Protein AF-A0A6P0TV43-F1 (afdb_monomer)

Mean predicted aligned error: 12.11 Å

Solvent-accessible surface area (backbone atoms only — not comparable to full-atom values): 9036 Å² total; per-residue (Å²): 132,84,71,60,67,67,74,78,30,67,92,32,34,30,41,38,38,34,27,51,38,91,92,59,85,66,39,78,51,91,70,55,104,88,31,80,77,46,75,34,48,65,75,50,74,49,77,41,73,71,61,74,89,77,58,62,70,76,67,47,47,71,36,66,42,66,48,80,43,84,30,99,45,100,60,26,34,22,42,37,69,48,45,41,24,25,72,44,77,48,81,42,79,50,46,70,90,84,40,76,76,34,51,25,41,33,43,33,26,24,44,83,54,82,73,52,73,68,57,48,62,74,59,46,46,78,44,72,66,84,80,51,33,65,80,54,79,59,34,53,69,61,37,54,53,49,44,74,73,63,70,120

Foldseek 3Di:
DPDPLLVLFLQAWAKEWEFADPPDFFDQDDDDPVHPRDGGRTPDMDTHNDRPVPDDVVVQAQDFDWDWDDDPANQKIKTFTDQKGFHDKDKDADDCVPHVRHRIYMYGHIDGHDDDPVRRVVPIDIDGPPDDCVVVVVPVVVVVVVCVVRVD

Sequence (152 aa):
MTENIEQLLDDRATLIIYMVKQGEQWVRHSGGLIEKDETTRLIRASYDWQPVEKRQYEQEIGRRLYSTGSGATLRSSRAIPTDWIVSHVERYEPDLQNMPLFREVIIAYCEKKPMTIEEYKSLVYEREAQVSAESFGGNEQRYQEWLKSNGT

pLDDT: mean 75.73, std 12.95, range [40.53, 93.31]

Secondary structure (DSSP, 8-state):
----HHHHSTTSPEEEEEEEPTTSPPEEP--STT-SS-EESEEEEEEE-S-GGG--GGGGTTPEEEEEEE-SSTTEEEEEEEEEEEEEEEEE---TTT-TT-SEEEEEEEEE----HHHHHHH-EEEE----GGGGTT-HHHHHHHHHHH--

Structure (mmCIF, N/CA/C/O backbone):
data_AF-A0A6P0TV43-F1
#
_entry.id   AF-A0A6P0TV43-F1
#
loop_
_atom_site.group_PDB
_atom_site.id
_atom_site.type_symbol
_atom_site.label_atom_id
_atom_site.label_alt_id
_atom_site.label_comp_id
_atom_site.label_asym_id
_atom_site.label_entity_id
_atom_site.label_seq_id
_atom_site.pdbx_PDB_ins_code
_atom_site.Cartn_x
_atom_site.Cartn_y
_atom_site.Cartn_z
_atom_site.occupancy
_atom_site.B_iso_or_equiv
_atom_site.auth_seq_id
_atom_site.auth_comp_id
_atom_site.auth_asym_id
_atom_site.auth_atom_id
_atom_site.pdbx_PDB_model_num
ATOM 1 N N . MET A 1 1 ? 12.755 -14.440 -33.317 1.00 40.53 1 MET A N 1
ATOM 2 C CA . MET A 1 1 ? 13.389 -14.441 -31.987 1.00 40.53 1 MET A CA 1
ATOM 3 C C . MET A 1 1 ? 12.413 -13.758 -31.062 1.00 40.53 1 MET A C 1
ATOM 5 O O . MET A 1 1 ? 12.224 -12.560 -31.192 1.00 40.53 1 MET A O 1
ATOM 9 N N . THR A 1 2 ? 11.683 -14.527 -30.264 1.00 45.28 2 THR A N 1
ATOM 10 C CA . THR A 1 2 ? 10.827 -13.993 -29.204 1.00 45.28 2 THR A CA 1
ATOM 11 C C . THR A 1 2 ? 11.779 -13.613 -28.081 1.00 45.28 2 THR A C 1
ATOM 13 O O . THR A 1 2 ? 12.239 -14.485 -27.349 1.00 45.28 2 THR A O 1
ATOM 16 N N . GLU A 1 3 ? 12.202 -12.351 -28.038 1.00 54.34 3 GLU A N 1
ATOM 17 C CA . GLU A 1 3 ? 12.875 -11.835 -26.848 1.00 54.34 3 GLU A CA 1
ATOM 18 C C . GLU A 1 3 ? 11.934 -12.061 -25.665 1.00 54.34 3 GLU A C 1
ATOM 20 O O . GLU A 1 3 ? 10.727 -11.821 -25.771 1.00 54.34 3 GLU A O 1
ATOM 25 N N . ASN A 1 4 ? 12.463 -12.634 -24.586 1.00 64.75 4 ASN A N 1
ATOM 26 C CA . ASN A 1 4 ? 11.659 -12.929 -23.415 1.00 64.75 4 ASN A CA 1
ATOM 27 C C . ASN A 1 4 ? 11.204 -11.587 -22.827 1.00 64.75 4 ASN A C 1
ATOM 29 O O . ASN A 1 4 ? 12.035 -10.803 -22.378 1.00 64.75 4 ASN A O 1
ATOM 33 N N . ILE A 1 5 ? 9.903 -11.299 -22.902 1.00 63.22 5 ILE A N 1
ATOM 34 C CA . ILE A 1 5 ? 9.309 -10.000 -22.541 1.00 63.22 5 ILE A CA 1
ATOM 35 C C . ILE A 1 5 ? 9.679 -9.600 -21.107 1.00 63.22 5 ILE A C 1
ATOM 37 O O . ILE A 1 5 ? 9.885 -8.421 -20.830 1.00 63.22 5 ILE A O 1
ATOM 41 N N . GLU A 1 6 ? 9.847 -10.587 -20.227 1.00 60.56 6 GLU A N 1
ATOM 42 C CA . GLU A 1 6 ? 10.316 -10.405 -18.852 1.00 60.56 6 GLU A CA 1
ATOM 43 C C . GLU A 1 6 ? 11.701 -9.734 -18.803 1.00 60.56 6 GLU A C 1
ATOM 45 O O . GLU A 1 6 ? 11.875 -8.745 -18.099 1.00 60.56 6 GLU A O 1
ATOM 50 N N . GLN A 1 7 ? 12.644 -10.162 -19.651 1.00 63.34 7 GLN A N 1
ATOM 51 C CA . GLN A 1 7 ? 14.008 -9.614 -19.698 1.00 63.34 7 GLN A CA 1
ATOM 52 C C . GLN A 1 7 ? 14.062 -8.172 -20.222 1.00 63.34 7 GLN A C 1
ATOM 54 O O . GLN A 1 7 ? 14.962 -7.416 -19.863 1.00 63.34 7 GLN A O 1
ATOM 59 N N . LEU A 1 8 ? 13.108 -7.771 -21.070 1.00 65.50 8 LEU A N 1
ATOM 60 C CA . LEU A 1 8 ? 13.032 -6.407 -21.609 1.00 65.50 8 LEU A CA 1
ATOM 61 C C . LEU A 1 8 ? 12.520 -5.386 -20.582 1.00 65.50 8 LEU A C 1
ATOM 63 O O . LEU A 1 8 ? 12.692 -4.185 -20.786 1.00 65.50 8 LEU A O 1
ATOM 67 N N . LEU A 1 9 ? 11.885 -5.850 -19.502 1.00 69.81 9 LEU A N 1
ATOM 68 C CA . LEU A 1 9 ? 11.254 -5.010 -18.482 1.00 69.81 9 LEU A CA 1
ATOM 69 C C . LEU A 1 9 ? 11.855 -5.217 -17.080 1.00 69.81 9 LEU A C 1
ATOM 71 O O . LEU A 1 9 ? 11.308 -4.713 -16.096 1.00 69.81 9 LEU A O 1
ATOM 75 N N . ASP A 1 10 ? 12.992 -5.910 -16.976 1.00 71.50 10 ASP A N 1
ATOM 76 C CA . ASP A 1 10 ? 13.684 -6.192 -15.710 1.00 71.50 10 ASP A CA 1
ATOM 77 C C . ASP A 1 10 ? 14.068 -4.917 -14.939 1.00 71.50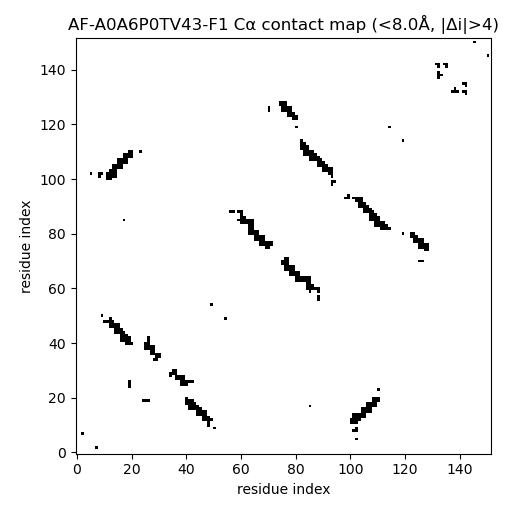 10 ASP A C 1
ATOM 79 O O . ASP A 1 10 ? 14.063 -4.902 -13.704 1.00 71.50 10 ASP A O 1
ATOM 83 N N . ASP A 1 11 ? 14.348 -3.827 -15.660 1.00 74.56 11 ASP A N 1
ATOM 84 C CA . ASP A 1 11 ? 14.696 -2.517 -15.107 1.00 74.56 11 ASP A CA 1
ATOM 85 C C . ASP A 1 11 ? 13.478 -1.647 -14.767 1.00 74.56 11 ASP A C 1
ATOM 87 O O . ASP A 1 11 ? 13.647 -0.507 -14.336 1.00 74.56 11 ASP A O 1
ATOM 91 N N . ARG A 1 12 ? 12.249 -2.145 -14.953 1.00 80.75 12 ARG A N 1
ATOM 92 C CA . ARG A 1 12 ? 11.018 -1.383 -14.711 1.00 80.75 12 ARG A CA 1
ATOM 93 C C . ARG A 1 12 ? 10.376 -1.747 -13.385 1.00 80.75 12 ARG A C 1
ATOM 95 O O . ARG A 1 12 ? 10.368 -2.892 -12.939 1.00 80.75 12 ARG A O 1
ATOM 102 N N . ALA A 1 13 ? 9.765 -0.746 -12.762 1.00 83.38 13 ALA A N 1
ATOM 103 C CA . ALA A 1 13 ? 8.943 -0.963 -11.585 1.00 83.38 13 ALA A CA 1
ATOM 104 C C . ALA A 1 13 ? 7.619 -1.643 -11.956 1.00 83.38 13 ALA A C 1
ATOM 106 O O . ALA A 1 13 ? 7.057 -1.432 -13.033 1.00 83.38 13 ALA A O 1
ATOM 107 N N . THR A 1 14 ? 7.077 -2.395 -11.007 1.00 84.94 14 THR A N 1
ATOM 108 C CA . THR A 1 14 ? 5.652 -2.724 -10.975 1.00 84.94 14 THR A CA 1
ATOM 109 C C . THR A 1 14 ? 4.915 -1.564 -10.323 1.00 84.94 14 THR A C 1
ATOM 111 O O . THR A 1 14 ? 5.278 -1.135 -9.220 1.00 84.94 14 THR A O 1
ATOM 114 N N . LEU A 1 15 ? 3.870 -1.071 -10.980 1.00 86.75 15 LEU A N 1
ATOM 115 C CA . LEU A 1 15 ? 2.977 -0.069 -10.414 1.00 86.75 15 LEU A CA 1
ATOM 116 C C . LEU A 1 15 ? 1.908 -0.764 -9.567 1.00 86.75 15 LEU A C 1
ATOM 118 O O . LEU A 1 15 ? 1.211 -1.645 -10.055 1.00 86.75 15 LEU A O 1
ATOM 122 N N . ILE A 1 16 ? 1.749 -0.343 -8.315 1.00 87.06 16 ILE A N 1
ATOM 123 C CA . ILE A 1 16 ? 0.683 -0.810 -7.426 1.00 87.06 16 ILE A CA 1
ATOM 124 C C . ILE A 1 16 ? -0.253 0.360 -7.139 1.00 87.06 16 ILE A C 1
ATOM 126 O O . ILE A 1 16 ? 0.159 1.374 -6.568 1.00 87.06 16 ILE A O 1
ATOM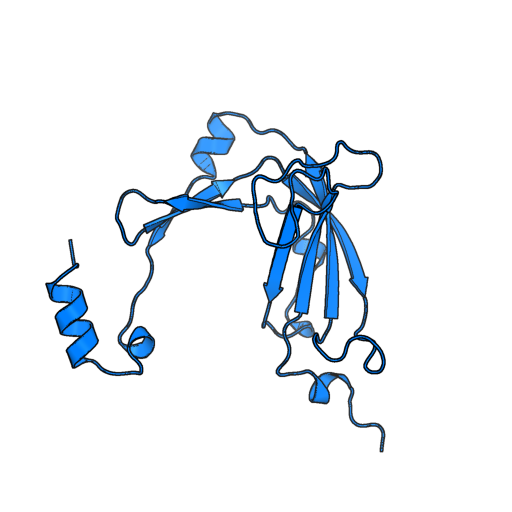 130 N N . ILE A 1 17 ? -1.514 0.209 -7.520 1.00 89.56 17 ILE A N 1
ATOM 131 C CA . ILE A 1 17 ? -2.579 1.187 -7.334 1.00 89.56 17 ILE A CA 1
ATOM 132 C C . ILE A 1 17 ? -3.515 0.662 -6.253 1.00 89.56 17 ILE A C 1
ATOM 134 O O . ILE A 1 17 ? -4.119 -0.394 -6.405 1.00 89.56 17 ILE A O 1
ATOM 138 N N . TYR A 1 18 ? -3.656 1.409 -5.165 1.00 89.12 18 TYR A N 1
ATOM 139 C CA . TYR A 1 18 ? -4.576 1.075 -4.085 1.00 89.12 18 TYR A CA 1
ATOM 140 C C . TYR A 1 18 ? -5.877 1.834 -4.298 1.00 89.12 18 TYR A C 1
ATOM 142 O O . TYR A 1 18 ? -5.858 3.065 -4.390 1.00 89.12 18 TYR A O 1
ATOM 150 N N . MET A 1 19 ? -6.995 1.121 -4.384 1.00 90.38 19 MET A N 1
ATOM 151 C CA . MET A 1 19 ? -8.298 1.694 -4.715 1.00 90.38 19 MET A CA 1
ATOM 152 C C . MET A 1 19 ? -9.383 1.250 -3.747 1.00 90.38 19 MET A C 1
ATOM 154 O O . MET A 1 19 ? -9.343 0.153 -3.217 1.00 90.38 19 MET A O 1
ATOM 158 N N . VAL A 1 20 ? -10.419 2.059 -3.577 1.00 89.12 20 VAL A N 1
ATOM 159 C CA . VAL A 1 20 ? -11.637 1.658 -2.873 1.00 89.12 20 VAL A CA 1
ATOM 160 C C . VAL A 1 20 ? -12.363 0.565 -3.663 1.00 89.12 20 VAL A C 1
ATOM 162 O O . VAL A 1 20 ? -12.586 0.692 -4.881 1.00 89.12 20 VAL A O 1
ATOM 165 N N . LYS A 1 21 ? -12.763 -0.504 -2.968 1.00 80.94 21 LYS A N 1
ATOM 166 C CA . LYS A 1 21 ? -13.589 -1.580 -3.526 1.00 80.94 21 LYS A CA 1
ATOM 167 C C . LYS A 1 21 ? -14.911 -1.031 -4.079 1.00 80.94 21 LYS A C 1
ATOM 169 O O . LYS A 1 21 ? -15.488 -0.075 -3.565 1.00 80.94 21 LYS A O 1
ATOM 174 N N . GLN A 1 22 ? -15.383 -1.599 -5.185 1.00 69.56 22 GLN A N 1
ATOM 175 C CA . GLN A 1 22 ? -16.599 -1.129 -5.848 1.00 69.56 22 GLN A CA 1
ATOM 176 C C . GLN A 1 22 ? -17.813 -1.236 -4.904 1.00 69.56 22 GLN A C 1
ATOM 178 O O . GLN A 1 22 ? -18.049 -2.290 -4.323 1.00 69.56 22 GLN A O 1
ATOM 183 N N . GLY A 1 23 ? -18.570 -0.142 -4.755 1.00 65.50 23 GLY A N 1
ATOM 184 C CA . GLY A 1 23 ? -19.721 -0.051 -3.844 1.00 65.50 23 GLY A CA 1
ATOM 185 C C . GLY A 1 23 ? -19.429 0.598 -2.484 1.00 65.50 23 GLY A C 1
ATOM 186 O O . GLY A 1 23 ? -20.370 0.893 -1.751 1.00 65.50 23 GLY A O 1
ATOM 187 N N . GLU A 1 24 ? -18.164 0.877 -2.160 1.00 66.06 24 GLU A N 1
ATOM 188 C CA . GLU A 1 24 ? -17.791 1.602 -0.940 1.00 66.06 24 GLU A CA 1
ATOM 189 C C . GLU A 1 24 ? -17.686 3.126 -1.138 1.00 66.06 24 GLU A C 1
ATOM 191 O O . GLU A 1 24 ? -17.651 3.643 -2.259 1.00 66.06 24 GLU A O 1
ATOM 196 N N . GLN A 1 25 ? -17.666 3.865 -0.020 1.00 66.62 25 GLN A N 1
ATOM 197 C CA . GLN A 1 25 ? -17.554 5.325 -0.016 1.00 66.62 25 GLN A CA 1
ATOM 198 C C . GLN A 1 25 ? -16.212 5.785 -0.591 1.00 66.62 25 GLN A C 1
ATOM 200 O O . GLN A 1 25 ? -15.143 5.330 -0.189 1.00 66.62 25 GLN A O 1
ATOM 205 N N . TRP A 1 26 ? -16.292 6.744 -1.503 1.00 70.56 26 TRP A N 1
ATOM 206 C CA . TRP A 1 26 ? -15.160 7.359 -2.176 1.00 70.56 26 TRP A CA 1
ATOM 207 C C . TRP A 1 26 ? -14.284 8.169 -1.202 1.00 70.56 26 TRP A C 1
ATOM 209 O O . TRP A 1 26 ? -14.756 8.630 -0.159 1.00 70.56 26 TRP A O 1
ATOM 219 N N . VAL A 1 27 ? -13.010 8.365 -1.549 1.00 67.44 27 VAL A N 1
ATOM 220 C CA . VAL A 1 27 ? -12.045 9.100 -0.720 1.00 67.44 27 VAL A CA 1
ATOM 221 C C . VAL A 1 27 ? -11.935 10.538 -1.198 1.00 67.44 27 VAL A C 1
ATOM 223 O O . VAL A 1 27 ? -11.816 10.807 -2.394 1.00 67.44 27 VAL A O 1
ATOM 226 N N . ARG A 1 28 ? -11.953 11.468 -0.241 1.00 62.84 28 ARG A N 1
ATOM 227 C CA . ARG A 1 28 ? -11.589 12.860 -0.482 1.00 62.84 28 ARG A CA 1
ATOM 228 C C . ARG A 1 28 ? -10.097 13.023 -0.219 1.00 62.84 28 ARG A C 1
ATOM 230 O O . ARG A 1 28 ? -9.657 12.816 0.910 1.00 62.84 28 ARG A O 1
ATOM 237 N N . HIS A 1 29 ? -9.347 13.401 -1.244 1.00 55.50 29 HIS A N 1
ATOM 238 C CA . HIS A 1 29 ? -7.938 13.760 -1.102 1.00 55.50 29 HIS A CA 1
ATOM 239 C C . HIS A 1 29 ? -7.775 15.254 -0.868 1.00 55.50 29 HIS A C 1
ATOM 241 O O . HIS A 1 29 ? -8.462 16.068 -1.482 1.00 55.50 29 HIS A O 1
ATOM 247 N N . SER A 1 30 ? -6.843 15.614 0.012 1.00 48.38 30 SER A N 1
ATOM 248 C CA . SER A 1 30 ? -6.378 16.988 0.173 1.00 48.38 30 SER A CA 1
ATOM 249 C C . SER A 1 30 ? -5.035 17.173 -0.552 1.00 48.38 30 SER A C 1
ATOM 251 O O . SER A 1 30 ? -3.990 17.169 0.092 1.00 48.38 30 SER A O 1
ATOM 253 N N . GLY A 1 31 ? -5.089 17.347 -1.880 1.00 43.19 31 GLY A N 1
ATOM 254 C CA . GLY A 1 31 ? -4.110 18.077 -2.704 1.00 43.19 31 GLY A CA 1
ATOM 255 C C . GLY A 1 31 ? -2.855 17.356 -3.241 1.00 43.19 31 GLY A C 1
ATOM 256 O O . GLY A 1 31 ? -1.878 17.163 -2.523 1.00 43.19 31 GLY A O 1
ATOM 257 N N . GLY A 1 32 ? -2.831 17.183 -4.572 1.00 44.72 32 GLY A N 1
ATOM 258 C CA . GLY A 1 32 ? -1.714 16.849 -5.479 1.00 44.72 32 GLY A CA 1
ATOM 259 C C . GLY A 1 32 ? -2.181 16.995 -6.945 1.00 44.72 32 GLY A C 1
ATOM 260 O O . GLY A 1 32 ? -3.376 17.127 -7.158 1.00 44.72 32 GLY A O 1
ATOM 261 N N . LEU A 1 33 ? -1.304 17.010 -7.969 1.00 43.06 33 LEU A N 1
ATOM 262 C CA . LEU A 1 33 ? -1.588 17.459 -9.368 1.00 43.06 33 LEU A CA 1
ATOM 263 C C . LEU A 1 33 ? -2.781 16.783 -10.104 1.00 43.06 33 LEU A C 1
ATOM 265 O O . LEU A 1 33 ? -3.198 17.270 -11.153 1.00 43.06 33 LEU A O 1
ATOM 269 N N . ILE A 1 34 ? -3.326 15.693 -9.555 1.00 49.94 34 ILE A N 1
ATOM 270 C CA . ILE A 1 34 ? -4.472 14.914 -10.066 1.00 49.94 34 ILE A CA 1
ATOM 271 C C . ILE A 1 34 ? -5.753 15.156 -9.224 1.00 49.94 34 ILE A C 1
ATOM 273 O O . ILE A 1 34 ? -6.849 14.782 -9.617 1.00 49.94 34 ILE A O 1
ATOM 277 N N . GLU A 1 35 ? -5.641 15.822 -8.073 1.00 49.84 35 GLU A N 1
ATOM 278 C CA . GLU A 1 35 ? -6.596 15.800 -6.956 1.00 49.84 35 GLU A CA 1
ATOM 279 C C . GLU A 1 35 ? -7.070 17.218 -6.590 1.00 49.84 35 GLU A C 1
ATOM 281 O O . GLU A 1 35 ? -6.851 17.719 -5.482 1.00 49.84 35 GLU A O 1
ATOM 286 N N . LYS A 1 36 ? -7.724 17.906 -7.532 1.00 50.38 36 LYS A N 1
ATOM 287 C CA . LYS A 1 36 ? -8.457 19.148 -7.237 1.00 50.38 36 LYS A CA 1
ATOM 288 C C . LYS A 1 36 ? -9.772 18.822 -6.525 1.00 50.38 36 LYS A C 1
ATOM 290 O O . LYS A 1 36 ? -10.797 18.768 -7.182 1.00 50.38 36 LYS A O 1
ATOM 295 N N . ASP A 1 37 ? -9.759 18.598 -5.210 1.00 52.66 37 ASP A N 1
ATOM 296 C CA . ASP A 1 37 ? -10.984 18.412 -4.395 1.00 52.66 37 ASP A CA 1
ATOM 297 C C . ASP A 1 37 ? -11.964 17.335 -4.929 1.00 52.66 37 ASP A C 1
ATOM 299 O O . ASP A 1 37 ? -13.143 17.293 -4.567 1.00 52.66 37 ASP A O 1
ATOM 303 N N . GLU A 1 38 ? -11.482 16.441 -5.791 1.00 58.03 38 GLU A N 1
ATOM 304 C CA . GLU A 1 38 ? -12.301 15.437 -6.443 1.00 58.03 38 GLU A CA 1
ATOM 305 C C . GLU A 1 38 ? -12.411 14.203 -5.557 1.00 58.03 38 GLU A C 1
ATOM 307 O O . GLU A 1 38 ? -11.458 13.706 -4.953 1.00 58.03 38 GLU A O 1
ATOM 312 N N . THR A 1 39 ? -13.637 13.714 -5.471 1.00 67.31 39 THR A N 1
ATOM 313 C CA . THR A 1 39 ? -13.953 12.461 -4.812 1.00 67.31 39 THR A CA 1
ATOM 314 C C . THR A 1 39 ? -13.507 11.338 -5.746 1.00 67.31 39 THR A C 1
ATOM 316 O O . THR A 1 39 ? -14.071 11.177 -6.824 1.00 67.31 39 THR A O 1
ATOM 319 N N . THR A 1 40 ? -12.477 10.581 -5.362 1.00 75.62 40 THR A N 1
ATOM 320 C CA . THR A 1 40 ? -11.890 9.514 -6.191 1.00 75.62 40 THR A CA 1
ATOM 321 C C . THR A 1 40 ? -11.924 8.170 -5.472 1.00 75.62 40 THR A C 1
ATOM 323 O O . THR A 1 40 ? -12.081 8.078 -4.253 1.00 75.62 40 THR A O 1
ATOM 326 N N . ARG A 1 41 ? -11.800 7.094 -6.247 1.00 82.44 41 ARG A N 1
ATOM 327 C CA . ARG A 1 41 ? -11.579 5.746 -5.715 1.00 82.44 41 ARG A CA 1
ATOM 328 C C . ARG A 1 41 ? -10.105 5.479 -5.432 1.00 82.44 41 ARG A C 1
ATOM 330 O O . ARG A 1 41 ? -9.809 4.478 -4.797 1.00 82.44 41 ARG A O 1
ATOM 337 N N . LEU A 1 42 ? -9.188 6.319 -5.904 1.00 85.31 42 LEU A N 1
ATOM 338 C CA . LEU A 1 42 ? -7.760 6.159 -5.653 1.00 85.31 42 LEU A CA 1
ATOM 339 C C . LEU A 1 42 ? -7.448 6.449 -4.179 1.00 85.31 42 LEU A C 1
ATOM 341 O O . LEU A 1 42 ? -7.880 7.465 -3.653 1.00 85.31 42 LEU A O 1
ATOM 345 N N . ILE A 1 43 ? -6.692 5.575 -3.517 1.00 84.31 43 ILE A N 1
ATOM 346 C CA . ILE A 1 43 ? -6.192 5.778 -2.147 1.00 84.31 43 ILE A CA 1
ATOM 347 C C . ILE A 1 43 ? -4.719 6.191 -2.183 1.00 84.31 43 ILE A C 1
ATOM 349 O O . ILE A 1 43 ? -4.329 7.123 -1.490 1.00 84.31 43 ILE A O 1
ATOM 353 N N . ARG A 1 44 ? -3.890 5.491 -2.965 1.00 84.69 44 ARG A N 1
ATOM 354 C CA . ARG A 1 44 ? -2.472 5.818 -3.199 1.00 84.69 44 ARG A CA 1
ATOM 355 C C . ARG A 1 44 ? -1.924 5.016 -4.376 1.00 84.69 44 ARG A C 1
ATOM 357 O O . ARG A 1 44 ? -2.464 3.965 -4.714 1.00 84.69 44 ARG A O 1
ATOM 364 N N . ALA A 1 45 ? -0.799 5.459 -4.921 1.00 85.62 45 ALA A N 1
ATOM 365 C CA . ALA A 1 45 ? 0.034 4.670 -5.823 1.00 85.62 45 ALA A CA 1
ATOM 366 C C . ALA A 1 45 ? 1.398 4.390 -5.174 1.00 85.62 45 ALA A C 1
ATOM 368 O O . ALA A 1 45 ? 1.898 5.191 -4.382 1.00 85.62 45 ALA A O 1
ATOM 369 N N . SER A 1 46 ? 2.008 3.252 -5.492 1.00 83.81 46 SER A N 1
ATOM 370 C CA . SER A 1 46 ? 3.396 2.959 -5.135 1.00 83.81 46 SER A CA 1
ATOM 371 C C . SER A 1 46 ? 4.105 2.173 -6.222 1.00 83.81 46 SER A C 1
ATOM 373 O O . SER A 1 46 ? 3.474 1.459 -6.993 1.00 83.81 46 SER A O 1
ATOM 375 N N . TYR A 1 47 ? 5.427 2.268 -6.223 1.00 85.06 47 TYR A N 1
ATOM 376 C CA . TYR A 1 47 ? 6.293 1.605 -7.185 1.00 85.06 47 TYR A CA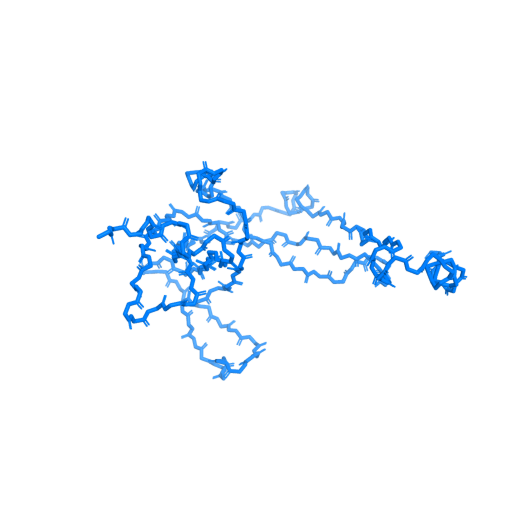 1
ATOM 377 C C . TYR A 1 47 ? 7.133 0.572 -6.457 1.00 85.06 47 TYR A C 1
ATOM 379 O O . TYR A 1 47 ? 7.726 0.879 -5.421 1.00 85.06 47 TYR A O 1
ATOM 387 N N . ASP A 1 48 ? 7.176 -0.637 -6.996 1.00 81.38 48 ASP A N 1
ATOM 388 C CA . ASP A 1 48 ? 7.959 -1.721 -6.426 1.00 81.38 48 ASP A CA 1
ATOM 389 C C . ASP A 1 48 ? 8.920 -2.292 -7.473 1.00 81.38 48 ASP A C 1
ATOM 391 O O . ASP A 1 48 ? 8.530 -2.682 -8.579 1.00 81.38 48 ASP A O 1
ATOM 395 N N . TRP A 1 49 ? 10.193 -2.325 -7.095 1.00 82.25 49 TRP A N 1
ATOM 396 C CA . TRP A 1 49 ? 11.327 -2.727 -7.916 1.00 82.25 49 TRP A CA 1
ATOM 397 C C . TRP A 1 49 ? 11.746 -4.180 -7.665 1.00 82.25 49 TRP A C 1
ATOM 399 O O . TRP A 1 49 ? 12.580 -4.700 -8.403 1.00 82.25 49 TRP A O 1
ATOM 409 N N . GLN A 1 50 ? 11.126 -4.887 -6.713 1.00 77.31 50 GLN A N 1
ATOM 410 C CA . GLN A 1 50 ? 11.386 -6.309 -6.488 1.00 77.31 50 GLN A CA 1
ATOM 411 C C . GLN A 1 50 ? 10.958 -7.171 -7.683 1.00 77.31 50 GLN A C 1
ATOM 413 O O . GLN A 1 50 ? 9.845 -6.952 -8.182 1.00 77.31 50 GLN A O 1
ATOM 418 N N . PRO A 1 51 ? 11.785 -8.160 -8.090 1.00 70.50 51 PRO A N 1
ATOM 419 C CA . PRO A 1 51 ? 11.450 -9.108 -9.151 1.00 70.50 51 PRO A CA 1
ATOM 420 C C . PRO A 1 51 ? 10.064 -9.730 -8.961 1.00 70.50 51 PRO A C 1
ATOM 422 O O . PRO A 1 51 ? 9.674 -10.037 -7.830 1.00 70.50 51 PRO A O 1
ATOM 425 N N . VAL A 1 52 ? 9.334 -9.907 -10.063 1.00 67.69 52 VAL A N 1
ATOM 426 C CA . VAL A 1 52 ? 7.943 -10.395 -10.078 1.00 67.69 52 VAL A CA 1
ATOM 427 C C . VAL A 1 52 ? 7.841 -11.776 -9.425 1.00 67.69 52 VAL A C 1
ATOM 429 O O . VAL A 1 52 ? 6.933 -12.011 -8.633 1.00 67.69 52 VAL A O 1
ATOM 432 N N . GLU A 1 53 ? 8.817 -12.664 -9.643 1.00 68.06 53 GLU A N 1
ATOM 433 C CA . GLU A 1 53 ? 8.782 -14.035 -9.112 1.00 68.06 53 GLU A CA 1
ATOM 434 C C . GLU A 1 53 ? 8.976 -14.093 -7.594 1.00 68.06 53 GLU A C 1
ATOM 436 O O . GLU A 1 53 ? 8.639 -15.087 -6.951 1.00 68.06 53 GLU A O 1
ATOM 441 N N . LYS A 1 54 ? 9.530 -13.032 -6.997 1.00 67.12 54 LYS A N 1
ATOM 442 C CA . LYS A 1 54 ? 9.734 -12.942 -5.546 1.00 67.12 54 LYS A CA 1
ATOM 443 C C . LYS A 1 54 ? 8.511 -12.404 -4.813 1.00 67.12 54 LYS A C 1
ATOM 445 O O . LYS A 1 54 ? 8.509 -12.403 -3.581 1.00 67.12 54 LYS A O 1
ATOM 450 N N . ARG A 1 55 ? 7.482 -11.950 -5.531 1.00 67.69 55 ARG A N 1
ATOM 451 C CA . ARG A 1 55 ? 6.291 -11.376 -4.908 1.00 67.69 55 ARG A CA 1
ATOM 452 C C . ARG A 1 55 ? 5.277 -12.432 -4.547 1.00 67.69 55 ARG A C 1
ATOM 454 O O . ARG A 1 55 ? 4.912 -13.292 -5.341 1.00 67.69 55 ARG A O 1
ATOM 461 N N . GLN A 1 56 ? 4.756 -12.291 -3.340 1.00 73.50 56 GLN A N 1
ATOM 462 C CA . GLN A 1 56 ? 3.692 -13.133 -2.825 1.00 73.50 56 GLN A CA 1
ATOM 463 C C . GLN A 1 56 ? 2.432 -12.278 -2.717 1.00 73.50 56 GLN A C 1
ATOM 465 O O . GLN A 1 56 ? 2.081 -11.793 -1.650 1.00 73.50 56 GLN A O 1
ATOM 470 N N . TYR A 1 57 ? 1.770 -12.045 -3.853 1.00 70.25 57 TYR A N 1
ATOM 471 C CA . TYR A 1 57 ? 0.625 -11.127 -3.961 1.00 70.25 57 TYR A CA 1
ATOM 472 C C . TYR A 1 57 ? -0.543 -11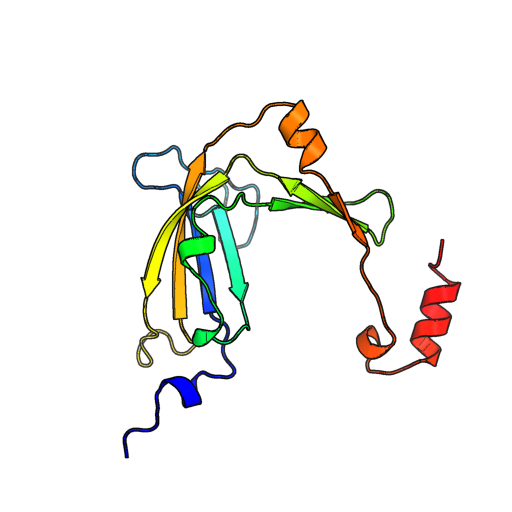.490 -3.043 1.00 70.25 57 TYR A C 1
ATOM 474 O O . TYR A 1 57 ? -1.239 -10.615 -2.540 1.00 70.25 57 TYR A O 1
ATOM 482 N N . GLU A 1 58 ? -0.732 -12.779 -2.779 1.00 68.38 58 GLU A N 1
ATOM 483 C CA . GLU A 1 58 ? -1.730 -13.276 -1.830 1.00 68.38 58 GLU A CA 1
ATOM 484 C C . GLU A 1 58 ? -1.470 -12.769 -0.403 1.00 68.38 58 GLU A C 1
ATOM 486 O O . GLU A 1 58 ? -2.414 -12.589 0.360 1.00 68.38 58 GLU A O 1
ATOM 491 N N . GLN A 1 59 ? -0.215 -12.459 -0.056 1.00 75.12 59 GLN A N 1
ATOM 492 C CA . GLN A 1 59 ? 0.144 -11.863 1.236 1.00 75.12 59 GLN A CA 1
ATOM 493 C C . GLN A 1 59 ? -0.212 -10.383 1.338 1.00 75.12 59 GLN A C 1
ATOM 495 O O . GLN A 1 59 ? -0.239 -9.838 2.442 1.00 75.12 59 GLN A O 1
ATOM 500 N N . GLU A 1 60 ? -0.483 -9.716 0.214 1.00 78.31 60 GLU A N 1
ATOM 501 C CA . GLU A 1 60 ? -1.005 -8.355 0.252 1.00 78.31 60 GLU A CA 1
ATOM 502 C C . GLU A 1 60 ? -2.460 -8.353 0.739 1.00 78.31 60 GLU A C 1
ATOM 504 O O . GLU A 1 60 ? -2.879 -7.377 1.352 1.00 78.31 60 GLU A O 1
ATOM 509 N N . ILE A 1 61 ? -3.229 -9.436 0.556 1.00 87.25 61 ILE A N 1
ATOM 510 C CA . ILE A 1 61 ? -4.601 -9.532 1.079 1.00 87.25 61 ILE A CA 1
ATOM 511 C C . ILE A 1 61 ? -4.566 -9.571 2.611 1.00 87.25 61 ILE A C 1
ATOM 513 O O . ILE A 1 61 ? -3.841 -10.342 3.232 1.00 87.25 61 ILE A O 1
ATOM 517 N N . GLY A 1 62 ? -5.372 -8.720 3.242 1.00 86.62 62 GLY A N 1
ATOM 518 C CA . GLY A 1 62 ? -5.371 -8.510 4.687 1.00 86.62 62 GLY A CA 1
ATOM 519 C C . GLY A 1 62 ? -4.324 -7.498 5.159 1.00 86.62 62 GLY A C 1
ATOM 520 O O . GLY A 1 62 ? -4.343 -7.109 6.331 1.00 86.62 62 GLY A O 1
ATOM 521 N N . ARG A 1 63 ? -3.450 -7.003 4.271 1.00 88.56 63 ARG A N 1
ATOM 522 C CA . ARG A 1 63 ? -2.451 -5.997 4.627 1.00 88.56 63 ARG A CA 1
ATOM 523 C C . ARG A 1 63 ? -3.099 -4.638 4.853 1.00 88.56 63 ARG A C 1
ATOM 525 O O . ARG A 1 63 ? -3.800 -4.099 3.994 1.00 88.56 63 ARG A O 1
ATOM 532 N N . ARG A 1 64 ? -2.807 -4.051 6.013 1.00 90.44 64 ARG A N 1
ATOM 533 C CA . ARG A 1 64 ? -3.208 -2.685 6.357 1.00 90.44 64 ARG A CA 1
ATOM 534 C C . ARG A 1 64 ? -2.294 -1.668 5.681 1.00 90.44 64 ARG A C 1
ATOM 536 O O . ARG A 1 64 ? -1.071 -1.821 5.690 1.00 90.44 64 ARG A O 1
ATOM 543 N N . LEU A 1 65 ? -2.883 -0.620 5.111 1.00 89.31 65 LEU A N 1
ATOM 544 C CA . LEU A 1 65 ? -2.123 0.484 4.534 1.00 89.31 65 LEU A CA 1
ATOM 545 C C . LEU A 1 65 ? -1.630 1.419 5.632 1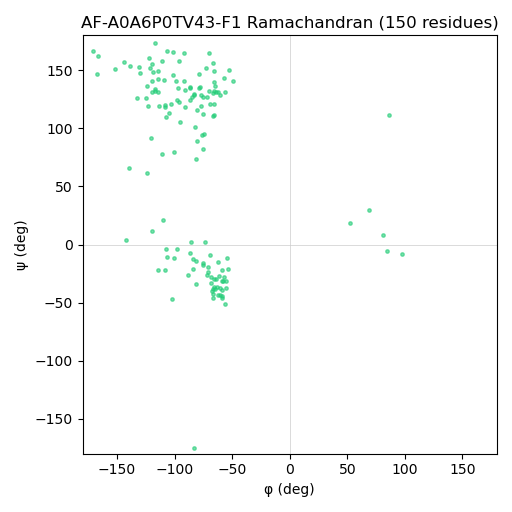.00 89.31 65 LEU A C 1
ATOM 547 O O . LEU A 1 65 ? -2.320 1.651 6.626 1.00 89.31 65 LEU A O 1
ATOM 551 N N . TYR A 1 66 ? -0.451 1.992 5.410 1.00 87.50 66 TYR A N 1
ATOM 552 C CA . TYR A 1 66 ? 0.175 2.950 6.312 1.00 87.50 66 TYR A CA 1
ATOM 553 C C . TYR A 1 66 ? 0.395 4.281 5.599 1.00 87.50 66 TYR A C 1
ATOM 555 O O . TYR A 1 66 ? 0.793 4.308 4.427 1.00 87.50 66 TYR A O 1
ATOM 563 N N . SER A 1 67 ? 0.166 5.372 6.322 1.00 83.44 67 SER A N 1
ATOM 564 C CA . SER A 1 67 ? 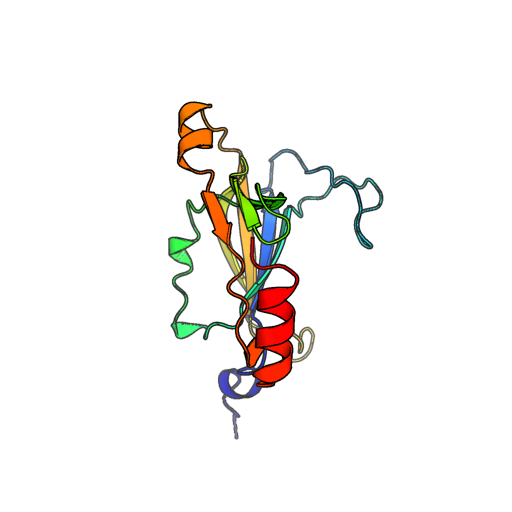0.648 6.701 5.970 1.00 83.44 67 SER A CA 1
ATOM 565 C C . SER A 1 67 ? 1.954 6.989 6.708 1.00 83.44 67 SER A C 1
ATOM 567 O O . SER A 1 67 ? 2.278 6.369 7.725 1.00 83.44 67 SER A O 1
ATOM 569 N N . THR A 1 68 ? 2.728 7.923 6.169 1.00 78.75 68 THR A N 1
ATOM 570 C CA . THR A 1 68 ? 3.964 8.385 6.795 1.00 78.75 68 THR A CA 1
ATOM 571 C C . THR A 1 68 ? 3.696 9.736 7.440 1.00 78.75 68 THR A C 1
ATOM 573 O O . THR A 1 68 ? 3.296 10.675 6.756 1.00 78.75 68 THR A O 1
ATOM 576 N N . GLY A 1 69 ? 3.907 9.833 8.749 1.00 69.81 69 GLY A N 1
ATOM 577 C CA . GLY A 1 69 ? 3.916 11.091 9.491 1.00 69.81 69 GLY A CA 1
ATOM 578 C C . GLY A 1 69 ? 5.330 11.498 9.900 1.00 69.81 69 GLY A C 1
ATOM 579 O O . GLY A 1 69 ? 6.259 10.688 9.857 1.00 69.81 69 GLY A O 1
ATOM 580 N N . SER A 1 70 ? 5.493 12.745 10.340 1.00 71.06 70 SER A N 1
ATOM 581 C CA . SER A 1 70 ? 6.722 13.189 11.007 1.00 71.06 70 SER A CA 1
ATOM 582 C C . SER A 1 70 ? 6.920 12.399 12.304 1.00 71.06 70 SER A C 1
ATOM 584 O O . SER A 1 70 ? 5.975 12.242 13.083 1.00 71.06 70 SER A O 1
ATOM 586 N N . GLY A 1 71 ? 8.118 11.858 12.520 1.00 67.81 71 GLY A N 1
ATOM 587 C CA . GLY A 1 71 ? 8.467 11.180 13.768 1.00 67.81 71 GLY A CA 1
ATOM 588 C C . GLY A 1 71 ? 8.916 12.153 14.865 1.00 67.81 71 GLY A C 1
ATOM 589 O O . GLY A 1 71 ? 8.833 13.371 14.701 1.00 67.81 71 GLY A O 1
ATOM 590 N N . ALA A 1 72 ? 9.360 11.613 16.006 1.00 65.75 72 ALA A N 1
ATOM 591 C CA . ALA A 1 72 ? 9.802 12.396 17.164 1.00 65.75 72 ALA A CA 1
ATOM 592 C C . ALA A 1 72 ? 11.047 13.262 16.888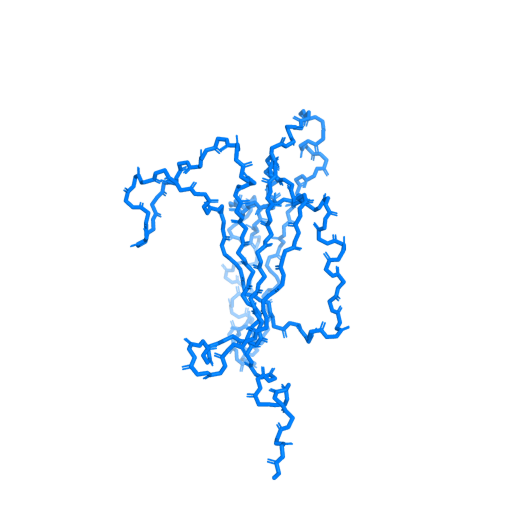 1.00 65.75 72 ALA A C 1
ATOM 594 O O . ALA A 1 72 ? 11.205 14.333 17.471 1.00 65.75 72 ALA A O 1
ATOM 595 N N . THR A 1 73 ? 11.913 12.814 15.981 1.00 68.06 73 THR A N 1
ATOM 596 C CA . THR A 1 73 ? 13.089 13.547 15.498 1.00 68.06 73 THR A CA 1
ATOM 597 C C . THR A 1 73 ? 12.906 13.977 14.044 1.00 68.06 73 THR A C 1
ATOM 599 O O . THR A 1 73 ? 12.177 13.333 13.286 1.00 68.06 73 THR A O 1
ATOM 602 N N . LEU A 1 74 ? 13.648 15.006 13.611 1.00 62.19 74 LEU A N 1
ATOM 603 C CA . LEU A 1 74 ? 13.694 15.468 12.210 1.00 62.19 74 LEU A CA 1
ATOM 604 C C . LEU A 1 74 ? 14.043 14.362 11.196 1.00 62.19 74 LEU A C 1
ATOM 606 O O . LEU A 1 74 ? 13.774 14.507 10.007 1.00 62.19 74 LEU A O 1
ATOM 610 N N . ARG A 1 75 ? 14.673 13.278 11.659 1.00 65.19 75 ARG A N 1
ATOM 611 C CA . ARG A 1 75 ? 15.170 12.158 10.846 1.00 65.19 75 ARG A CA 1
ATOM 612 C C . ARG A 1 75 ? 14.345 10.887 11.003 1.00 65.19 75 ARG A C 1
ATOM 614 O O . ARG A 1 75 ? 14.621 9.881 10.352 1.00 65.19 75 ARG A O 1
ATOM 621 N N . SER A 1 76 ? 13.359 10.918 11.886 1.00 71.12 76 SER A N 1
ATOM 622 C CA . SER A 1 76 ? 12.445 9.810 12.092 1.00 71.12 76 SER A CA 1
ATOM 623 C C . SER A 1 76 ? 11.159 10.075 11.327 1.00 71.12 76 SER A C 1
ATOM 625 O O . SER A 1 76 ? 10.650 11.196 11.265 1.00 71.12 76 SER A O 1
ATOM 627 N N . SER A 1 77 ? 10.624 9.019 10.741 1.00 78.25 77 SER A N 1
ATOM 628 C CA . SER A 1 77 ? 9.279 9.018 10.192 1.00 78.25 77 SER A CA 1
ATOM 629 C C . SER A 1 77 ? 8.435 8.053 10.999 1.00 78.25 77 SER A C 1
ATOM 631 O O . SER A 1 77 ? 8.906 7.008 11.440 1.00 78.25 77 SER A O 1
ATOM 633 N N . ARG A 1 78 ? 7.179 8.402 11.228 1.00 81.38 78 ARG A N 1
ATOM 634 C CA . ARG A 1 78 ? 6.238 7.529 11.915 1.00 81.38 78 ARG A CA 1
ATOM 635 C C . ARG A 1 78 ? 5.394 6.816 10.877 1.00 81.38 78 ARG A C 1
ATOM 637 O O . ARG A 1 78 ? 4.755 7.465 10.053 1.00 81.38 78 ARG A O 1
ATOM 644 N N . ALA A 1 79 ? 5.376 5.492 10.924 1.00 85.12 79 ALA A N 1
ATOM 645 C CA . ALA A 1 79 ? 4.410 4.714 10.171 1.00 85.12 79 ALA A CA 1
ATOM 646 C C . ALA A 1 79 ? 3.091 4.712 10.951 1.00 85.12 79 ALA A C 1
ATOM 648 O O . ALA A 1 79 ? 3.021 4.207 12.072 1.00 85.12 79 ALA A O 1
ATOM 649 N N . ILE A 1 80 ? 2.056 5.307 10.365 1.00 86.12 80 ILE A N 1
ATOM 650 C CA . ILE A 1 80 ? 0.734 5.451 10.974 1.00 86.12 80 ILE A CA 1
ATOM 651 C C . ILE A 1 80 ? -0.225 4.503 10.246 1.00 86.12 80 ILE A C 1
ATOM 653 O O . ILE A 1 80 ? -0.395 4.640 9.031 1.00 86.12 80 ILE A O 1
ATOM 657 N N . PRO A 1 81 ? -0.829 3.517 10.933 1.00 89.56 81 PRO A N 1
ATOM 658 C CA . PRO A 1 81 ? -1.788 2.622 10.303 1.00 89.56 81 PRO A CA 1
ATOM 659 C C . PRO A 1 81 ? -3.040 3.403 9.894 1.00 89.56 81 PRO A C 1
ATOM 661 O O . PRO A 1 81 ? -3.522 4.265 10.626 1.00 89.56 81 PRO A O 1
ATOM 664 N N . THR A 1 82 ? -3.572 3.088 8.718 1.00 89.75 82 THR A N 1
ATOM 665 C CA . THR A 1 82 ? -4.850 3.624 8.232 1.00 89.75 82 THR A CA 1
ATOM 666 C C . THR A 1 82 ? -5.959 2.591 8.412 1.00 89.75 82 THR A C 1
ATOM 668 O O . THR A 1 82 ? -5.684 1.401 8.575 1.00 89.75 82 THR A O 1
ATOM 671 N N . ASP A 1 83 ? -7.218 3.012 8.302 1.00 89.69 83 ASP A N 1
ATOM 672 C CA . ASP A 1 83 ? -8.363 2.093 8.331 1.00 89.69 83 ASP A CA 1
ATOM 673 C C . ASP A 1 83 ? -8.464 1.195 7.089 1.00 89.69 83 ASP A C 1
ATOM 675 O O . ASP A 1 83 ? -9.270 0.269 7.071 1.00 89.69 83 ASP A O 1
ATOM 679 N N . TRP A 1 84 ? -7.661 1.438 6.053 1.00 90.88 84 TRP A N 1
ATOM 680 C CA . TRP A 1 84 ? -7.724 0.690 4.804 1.00 90.88 84 TRP A CA 1
ATOM 681 C C . TRP A 1 84 ? -6.948 -0.615 4.887 1.00 90.88 84 TRP A C 1
ATOM 683 O O . TRP A 1 84 ? -5.763 -0.633 5.235 1.00 90.88 84 TRP A O 1
ATOM 693 N N . ILE A 1 85 ? -7.609 -1.700 4.498 1.00 92.06 85 ILE A N 1
ATOM 694 C CA . ILE A 1 85 ? -7.001 -3.015 4.330 1.00 92.06 85 ILE A CA 1
ATOM 695 C C . ILE A 1 85 ? -7.257 -3.503 2.914 1.00 92.06 85 ILE A C 1
ATOM 697 O O . 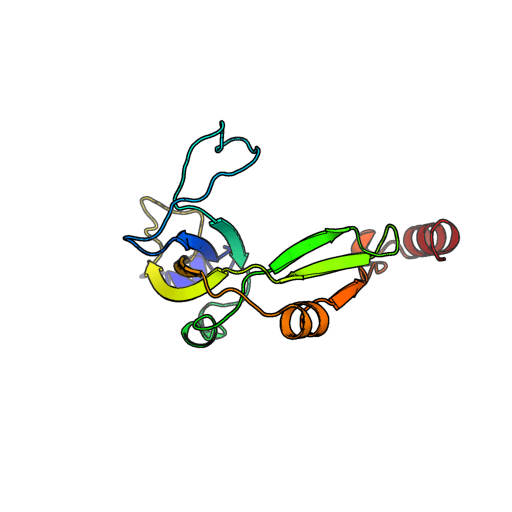ILE A 1 85 ? -8.368 -3.378 2.410 1.00 92.06 85 ILE A O 1
ATOM 701 N N . VAL A 1 86 ? -6.236 -4.075 2.282 1.00 92.00 86 VAL A N 1
ATOM 702 C CA . VAL A 1 86 ? -6.371 -4.737 0.982 1.00 92.00 86 VAL A CA 1
ATOM 703 C C . VAL A 1 86 ? -7.265 -5.969 1.131 1.00 92.00 86 VAL A C 1
ATOM 705 O O . VAL A 1 86 ? -6.961 -6.876 1.901 1.00 92.00 86 VAL A O 1
ATOM 708 N N . SER A 1 87 ? -8.365 -6.013 0.391 1.00 92.38 87 SER A N 1
ATOM 709 C CA . SER A 1 87 ? -9.310 -7.133 0.380 1.00 92.38 87 SER A CA 1
ATOM 710 C C . SER A 1 87 ? -9.260 -7.941 -0.912 1.00 92.38 87 SER A C 1
ATOM 712 O O . SER A 1 87 ? -9.652 -9.106 -0.917 1.00 92.38 87 SER A O 1
ATOM 714 N N . HIS A 1 88 ? -8.768 -7.354 -2.004 1.00 91.88 88 HIS A N 1
ATOM 715 C CA . HIS A 1 88 ? -8.630 -8.036 -3.286 1.00 91.88 88 HIS A CA 1
ATOM 716 C C . HIS A 1 88 ? -7.479 -7.451 -4.107 1.00 91.88 88 HIS A C 1
ATOM 718 O O . HIS A 1 88 ? -7.168 -6.269 -3.983 1.00 91.88 88 HIS A O 1
ATOM 724 N N . VAL A 1 89 ? -6.865 -8.272 -4.957 1.00 91.56 89 VAL A N 1
ATOM 725 C CA . VAL A 1 89 ? -5.762 -7.871 -5.831 1.00 91.56 89 VAL A CA 1
ATOM 726 C C . VAL A 1 89 ? -6.035 -8.380 -7.242 1.00 91.56 89 VAL A C 1
ATOM 728 O O . VAL A 1 89 ? -6.228 -9.576 -7.440 1.00 91.56 89 VAL A O 1
ATOM 731 N N . GLU A 1 90 ? -6.008 -7.472 -8.213 1.00 90.88 90 GLU A N 1
ATOM 732 C CA . GLU A 1 90 ? -6.019 -7.776 -9.644 1.00 90.88 90 GLU A CA 1
ATOM 733 C C . GLU A 1 90 ? -4.651 -7.469 -10.251 1.00 90.88 90 GLU A C 1
ATOM 735 O O . GLU A 1 90 ? -4.007 -6.475 -9.901 1.00 90.88 90 GLU A O 1
ATOM 740 N N . ARG A 1 91 ? -4.218 -8.323 -11.180 1.00 87.75 91 ARG A N 1
ATOM 741 C CA . ARG A 1 91 ? -2.929 -8.216 -11.864 1.00 87.75 91 ARG A CA 1
ATOM 742 C C . ARG A 1 91 ? -3.159 -8.007 -13.351 1.00 87.75 91 ARG A C 1
ATOM 744 O O . ARG A 1 91 ? -3.949 -8.722 -13.961 1.00 87.75 91 ARG A O 1
ATOM 751 N N . TYR A 1 92 ? -2.439 -7.047 -13.908 1.00 85.81 92 TYR A N 1
ATOM 752 C CA . TYR A 1 92 ? -2.463 -6.704 -15.317 1.00 85.81 92 TYR A CA 1
ATOM 753 C C . TYR A 1 92 ? -1.041 -6.807 -15.856 1.00 85.81 92 TYR A C 1
ATOM 755 O O . TYR A 1 92 ? -0.126 -6.116 -15.393 1.00 85.81 92 TYR A O 1
ATOM 763 N N . GLU A 1 93 ? -0.867 -7.699 -16.825 1.00 79.94 93 GLU A N 1
ATOM 764 C CA . GLU A 1 93 ? 0.387 -7.843 -17.554 1.00 79.94 93 GLU A CA 1
ATOM 765 C C . GLU A 1 93 ? 0.678 -6.579 -18.379 1.00 79.94 93 GLU A C 1
ATOM 767 O O . GLU A 1 93 ? -0.249 -5.881 -18.808 1.00 79.94 93 GLU A O 1
ATOM 772 N N . PRO A 1 94 ? 1.961 -6.246 -18.583 1.00 74.25 94 PRO A N 1
ATOM 773 C CA . PRO A 1 94 ? 2.349 -5.052 -19.309 1.00 74.25 94 PRO A CA 1
ATOM 774 C C . PRO A 1 94 ? 2.001 -5.192 -20.793 1.00 74.25 94 PRO A C 1
ATOM 776 O O . PRO A 1 94 ? 2.508 -6.063 -21.499 1.00 74.25 94 PRO A O 1
ATOM 779 N N . ASP A 1 95 ? 1.170 -4.283 -21.292 1.00 76.69 95 ASP A N 1
ATOM 780 C CA . ASP A 1 95 ? 0.969 -4.116 -22.726 1.00 76.69 95 ASP A CA 1
ATOM 781 C C . ASP A 1 95 ? 2.100 -3.244 -23.284 1.00 76.69 95 ASP A C 1
ATOM 783 O O . ASP A 1 95 ? 2.071 -2.023 -23.156 1.00 76.69 95 ASP A O 1
ATOM 787 N N . LEU A 1 96 ? 3.106 -3.854 -23.913 1.00 67.31 96 LEU A N 1
ATOM 788 C CA . LEU A 1 96 ? 4.259 -3.135 -24.471 1.00 67.31 96 LEU A CA 1
ATOM 789 C C . LEU A 1 96 ? 3.888 -2.083 -25.531 1.00 67.31 96 LEU A C 1
ATOM 791 O O . LEU A 1 96 ? 4.672 -1.164 -25.767 1.00 67.31 96 LEU A O 1
ATOM 795 N N . GLN A 1 97 ? 2.722 -2.198 -26.175 1.00 71.25 97 GLN A N 1
ATOM 796 C CA . GLN A 1 97 ? 2.286 -1.230 -27.183 1.00 71.25 97 GLN A CA 1
ATOM 797 C C . GLN A 1 97 ? 1.669 0.019 -26.546 1.00 71.25 97 GLN A C 1
ATOM 799 O O . GLN A 1 97 ? 1.843 1.116 -27.074 1.00 71.25 97 GLN A O 1
ATOM 804 N N . ASN A 1 98 ? 0.986 -0.134 -25.408 1.00 67.31 98 ASN A N 1
ATOM 805 C CA . ASN A 1 98 ? 0.195 0.937 -24.790 1.00 67.31 98 ASN A CA 1
ATOM 806 C C . ASN A 1 98 ? 0.727 1.409 -23.421 1.00 67.31 98 ASN A C 1
ATOM 808 O O . ASN A 1 98 ? 0.445 2.531 -23.000 1.00 67.31 98 ASN A O 1
ATOM 812 N N . MET A 1 99 ? 1.514 0.588 -22.726 1.00 65.44 99 MET A N 1
ATOM 813 C CA . MET A 1 99 ? 2.062 0.827 -21.386 1.00 65.44 99 MET A CA 1
ATOM 814 C C . MET A 1 99 ? 3.529 0.360 -21.259 1.00 65.44 99 MET A C 1
ATOM 816 O O . MET A 1 99 ? 3.842 -0.505 -20.444 1.00 65.44 99 MET A O 1
ATOM 820 N N . PRO A 1 100 ? 4.483 0.983 -21.979 1.00 68.31 100 PRO A N 1
ATOM 821 C CA . PRO A 1 100 ? 5.897 0.585 -21.943 1.00 68.31 100 PRO A CA 1
ATOM 822 C C . PRO A 1 100 ? 6.640 0.987 -20.649 1.00 68.31 100 PRO A C 1
ATOM 824 O O . PRO A 1 100 ? 7.853 0.818 -20.545 1.00 68.31 100 PRO A O 1
ATOM 827 N N . LEU A 1 101 ? 5.951 1.597 -19.680 1.00 78.25 101 LEU A N 1
ATOM 828 C CA . LEU A 1 101 ? 6.562 2.214 -18.495 1.00 78.25 101 LEU A CA 1
ATOM 829 C C . LEU A 1 101 ? 6.750 1.252 -17.319 1.00 78.25 101 LEU A C 1
ATOM 831 O O . LEU A 1 101 ? 7.629 1.488 -16.488 1.00 78.25 101 LEU A O 1
ATOM 835 N N . PHE A 1 102 ? 5.929 0.208 -17.231 1.00 80.94 102 PHE A N 1
ATOM 836 C CA . PHE A 1 102 ? 5.882 -0.696 -16.087 1.00 80.94 102 PHE A CA 1
ATOM 837 C C . PHE A 1 102 ? 5.968 -2.134 -16.562 1.00 80.94 102 PHE A C 1
ATOM 839 O O . PHE A 1 102 ? 5.448 -2.464 -17.622 1.00 80.94 102 PHE A O 1
ATOM 846 N N . ARG A 1 103 ? 6.587 -2.993 -15.753 1.00 81.38 103 ARG A N 1
ATOM 847 C CA . ARG A 1 103 ? 6.628 -4.437 -16.029 1.00 81.38 103 ARG A CA 1
ATOM 848 C C . ARG A 1 103 ? 5.375 -5.187 -15.600 1.00 81.38 103 ARG A C 1
ATOM 850 O O . ARG A 1 103 ? 5.219 -6.347 -15.932 1.00 81.38 103 ARG A O 1
ATOM 857 N N . GLU A 1 104 ? 4.539 -4.556 -14.786 1.00 84.25 104 GLU A N 1
ATOM 858 C CA . GLU A 1 104 ? 3.281 -5.098 -14.283 1.00 84.25 104 GLU A CA 1
ATOM 859 C C . GLU A 1 104 ? 2.492 -3.940 -13.659 1.00 84.25 104 GLU A C 1
ATOM 861 O O . GLU A 1 104 ? 3.080 -3.018 -13.073 1.00 84.25 104 GLU A O 1
ATOM 866 N N . VAL A 1 105 ? 1.166 -3.989 -13.764 1.00 86.19 105 VAL A N 1
ATOM 867 C CA . VAL A 1 105 ? 0.269 -3.106 -13.016 1.00 86.19 105 VAL A CA 1
ATOM 868 C C . VAL A 1 105 ? -0.601 -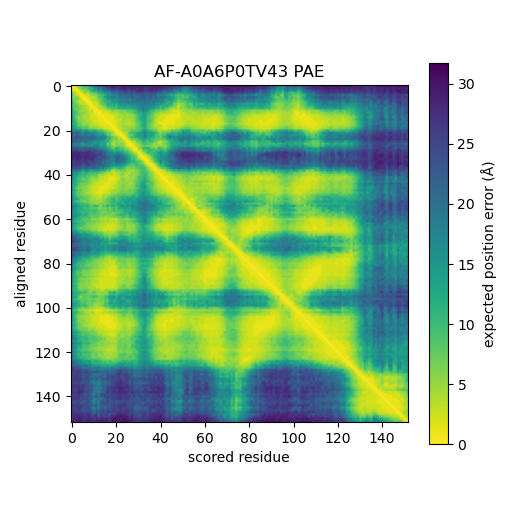3.951 -12.097 1.00 86.19 105 VAL A C 1
ATOM 870 O O . VAL A 1 105 ? -1.193 -4.946 -12.503 1.00 86.19 105 VAL A O 1
ATOM 873 N N . ILE A 1 106 ? -0.690 -3.539 -10.841 1.00 88.19 106 ILE A N 1
ATOM 874 C CA . ILE A 1 106 ? -1.474 -4.208 -9.811 1.00 88.19 106 ILE A CA 1
ATOM 875 C C . ILE A 1 106 ? -2.517 -3.238 -9.294 1.00 88.19 106 ILE A C 1
ATOM 877 O O . ILE A 1 106 ? -2.186 -2.115 -8.911 1.00 88.19 106 ILE A O 1
ATOM 881 N N . ILE A 1 107 ? -3.763 -3.694 -9.222 1.00 91.00 107 ILE A N 1
ATOM 882 C CA . ILE A 1 107 ? -4.841 -2.971 -8.555 1.00 91.00 107 ILE A CA 1
ATOM 883 C C . ILE A 1 107 ? -5.172 -3.705 -7.258 1.00 91.00 107 ILE A C 1
ATOM 885 O O . ILE A 1 107 ? -5.726 -4.800 -7.269 1.00 91.00 107 ILE A O 1
ATOM 889 N N . ALA A 1 108 ? -4.822 -3.095 -6.128 1.00 91.62 108 ALA A N 1
ATOM 890 C CA . ALA A 1 108 ? -5.167 -3.564 -4.796 1.00 91.62 108 ALA A CA 1
ATOM 891 C C . ALA A 1 108 ? -6.439 -2.847 -4.327 1.00 91.62 108 ALA A C 1
ATOM 893 O O . ALA A 1 108 ? -6.413 -1.665 -3.976 1.00 91.62 108 ALA A O 1
ATOM 894 N N . TYR A 1 109 ? -7.566 -3.551 -4.323 1.00 92.75 109 TYR A N 1
ATOM 895 C CA . TYR A 1 109 ? -8.810 -3.024 -3.780 1.00 92.75 109 TYR A CA 1
ATOM 896 C C . TYR A 1 109 ? -8.800 -3.122 -2.263 1.00 92.75 109 TYR A C 1
ATOM 898 O O . TYR A 1 109 ? -8.458 -4.157 -1.692 1.00 92.75 109 TYR A O 1
ATOM 906 N N . CYS A 1 110 ? -9.206 -2.041 -1.617 1.00 91.56 110 CYS A N 1
ATOM 907 C CA . CYS A 1 110 ? -9.220 -1.893 -0.181 1.00 91.56 110 CYS A CA 1
ATOM 908 C C . CYS A 1 110 ? -10.636 -1.669 0.333 1.00 91.56 110 CYS A C 1
ATOM 910 O O . CYS A 1 110 ? -11.459 -1.027 -0.324 1.00 91.56 110 CYS A O 1
ATOM 912 N N . GLU A 1 111 ? -10.862 -2.160 1.544 1.00 91.81 111 GLU A N 1
ATOM 913 C CA . GLU A 1 111 ? -12.057 -1.917 2.343 1.00 91.81 111 GLU A CA 1
ATOM 914 C C . GLU A 1 111 ? -11.685 -1.238 3.662 1.00 91.81 111 GLU A C 1
ATOM 916 O O . GLU A 1 111 ? -10.552 -1.361 4.152 1.00 91.81 111 GLU A O 1
ATOM 921 N N . LYS A 1 112 ? -12.636 -0.505 4.245 1.00 89.50 112 LYS A N 1
ATOM 922 C CA . LYS A 1 112 ? -12.449 0.065 5.583 1.00 89.50 112 LYS A CA 1
ATOM 923 C C . LYS A 1 112 ? -12.634 -1.004 6.653 1.00 89.50 112 LYS A C 1
ATOM 925 O O . LYS A 1 112 ? -13.734 -1.511 6.857 1.00 89.50 112 LYS A O 1
ATOM 930 N N . LYS A 1 113 ? -11.582 -1.238 7.432 1.00 90.50 113 LYS A N 1
ATOM 931 C CA . LYS A 1 113 ? -11.627 -1.965 8.700 1.00 90.50 113 LYS A CA 1
ATOM 932 C C . LYS A 1 113 ? -11.122 -1.051 9.820 1.00 90.50 113 LYS A C 1
ATOM 934 O O . LYS A 1 113 ? -9.906 -1.023 10.066 1.00 90.50 113 LYS A O 1
ATOM 939 N N . PRO A 1 114 ? -12.038 -0.312 10.480 1.00 89.50 114 PRO A N 1
ATOM 940 C CA . PRO A 1 114 ? -11.712 0.503 11.640 1.00 89.50 114 PRO A CA 1
ATOM 941 C C . PRO A 1 114 ? -10.997 -0.314 12.707 1.00 89.50 114 PRO A C 1
ATOM 943 O O . PRO A 1 114 ? -11.209 -1.523 12.827 1.00 89.50 114 PRO A O 1
ATOM 946 N N . MET A 1 115 ? -10.151 0.361 13.468 1.00 91.12 115 MET A N 1
ATOM 947 C CA . MET A 1 115 ? -9.336 -0.245 14.510 1.00 91.12 115 MET A CA 1
ATOM 948 C C . MET A 1 115 ? -9.618 0.381 15.872 1.00 91.12 115 MET A C 1
ATOM 950 O O . MET A 1 115 ? -10.015 1.545 15.968 1.00 91.12 115 MET A O 1
ATOM 954 N N . THR A 1 116 ? -9.423 -0.397 16.934 1.00 93.06 116 THR A N 1
ATOM 955 C CA . THR A 1 116 ? -9.496 0.129 18.300 1.00 93.06 116 THR A CA 1
ATOM 956 C C . THR A 1 116 ? -8.300 1.038 18.588 1.00 93.06 116 THR A C 1
ATOM 958 O O . THR A 1 116 ? -7.288 1.036 17.880 1.00 93.06 116 THR A O 1
ATOM 961 N N . ILE A 1 117 ? -8.393 1.829 19.657 1.00 90.94 117 ILE A N 1
ATOM 962 C CA . ILE A 1 117 ? -7.296 2.708 20.082 1.00 90.94 117 ILE A CA 1
ATOM 963 C C . ILE A 1 117 ? -6.072 1.874 20.486 1.00 90.94 117 ILE A C 1
ATOM 965 O O . ILE A 1 117 ? -4.932 2.265 20.230 1.00 90.94 117 ILE A O 1
ATOM 969 N N . GLU A 1 118 ? -6.299 0.724 21.111 1.00 93.31 118 GLU A N 1
ATOM 970 C CA . GLU A 1 118 ? -5.268 -0.211 21.547 1.00 93.31 118 GLU A CA 1
ATOM 971 C C . GLU A 1 118 ? -4.553 -0.832 20.342 1.00 93.31 118 GLU A C 1
ATOM 973 O O . GLU A 1 118 ? -3.321 -0.820 20.286 1.00 93.31 118 GLU A O 1
ATOM 978 N N . GLU A 1 119 ? -5.312 -1.285 19.338 1.00 89.88 119 GLU A N 1
ATOM 979 C CA . GLU A 1 119 ? -4.764 -1.779 18.072 1.00 89.88 119 GLU A CA 1
ATOM 980 C C . GLU A 1 119 ? -3.942 -0.695 17.374 1.00 89.88 119 GLU A C 1
ATOM 982 O O . GLU A 1 119 ? -2.809 -0.947 16.963 1.00 89.88 119 GLU A O 1
ATOM 987 N N . TYR A 1 120 ? -4.471 0.530 17.296 1.00 89.56 120 TYR A N 1
ATOM 988 C CA . TYR A 1 120 ? -3.774 1.666 16.697 1.00 89.56 120 TYR A CA 1
ATOM 989 C C . TYR A 1 120 ? -2.419 1.904 17.368 1.00 89.56 120 TYR A C 1
ATOM 991 O O . TYR A 1 120 ? -1.393 1.944 16.691 1.00 89.56 120 TYR A O 1
ATOM 999 N N . LYS A 1 121 ? -2.389 1.985 18.702 1.00 87.75 121 LYS A N 1
ATOM 1000 C CA . LYS A 1 121 ? -1.150 2.196 19.465 1.00 87.75 121 LYS A CA 1
ATOM 1001 C C . LYS A 1 121 ? -0.134 1.076 19.255 1.00 87.75 121 LYS A C 1
ATOM 1003 O O . LYS A 1 121 ? 1.054 1.367 19.187 1.00 87.75 121 LYS A O 1
ATOM 1008 N N . SER A 1 122 ? -0.587 -0.172 19.138 1.00 89.62 122 SER A N 1
ATOM 1009 C CA . SER A 1 122 ? 0.301 -1.322 18.913 1.00 89.62 122 SER A CA 1
ATOM 1010 C C . SER A 1 122 ? 0.914 -1.365 17.508 1.00 89.62 122 SER A C 1
ATOM 1012 O O . SER A 1 122 ? 1.963 -1.972 17.312 1.00 89.62 122 SER A O 1
ATOM 1014 N N . LEU A 1 123 ? 0.264 -0.725 16.531 1.00 87.69 123 LEU A N 1
ATOM 1015 C CA . LEU A 1 123 ? 0.651 -0.761 15.120 1.00 87.69 123 LEU A CA 1
ATOM 1016 C C . LEU A 1 123 ? 1.413 0.486 14.665 1.00 87.69 123 LEU A C 1
ATOM 1018 O O . LEU A 1 123 ? 1.976 0.479 13.570 1.00 87.69 123 LEU A O 1
ATOM 1022 N N . VAL A 1 124 ? 1.442 1.546 15.473 1.00 86.81 124 VAL A N 1
ATOM 1023 C CA . VAL A 1 124 ? 2.290 2.717 15.236 1.00 86.81 124 VAL A CA 1
ATOM 1024 C C . VAL A 1 124 ? 3.734 2.375 15.589 1.00 86.81 124 VAL A C 1
ATOM 1026 O O . VAL A 1 124 ? 4.024 1.959 16.707 1.00 86.81 124 VAL A O 1
ATOM 1029 N N . TYR A 1 125 ? 4.653 2.612 14.656 1.00 81.94 125 TYR A N 1
ATOM 1030 C CA . TYR A 1 125 ? 6.086 2.453 14.899 1.00 81.94 125 TYR A CA 1
ATOM 1031 C C . TYR A 1 125 ? 6.894 3.581 14.259 1.00 81.94 125 TYR A C 1
ATOM 1033 O O . TYR A 1 125 ? 6.479 4.196 13.270 1.00 81.94 125 TYR A O 1
ATOM 1041 N N . GLU A 1 126 ? 8.058 3.858 14.840 1.00 80.50 126 GLU A N 1
ATOM 1042 C CA . GLU A 1 126 ? 9.016 4.813 14.294 1.00 80.50 126 GLU A CA 1
ATOM 1043 C C . GLU A 1 126 ? 9.999 4.101 13.368 1.00 80.50 126 GLU A C 1
ATOM 1045 O O . GLU A 1 126 ? 10.523 3.029 13.664 1.00 80.50 126 GLU A O 1
ATOM 1050 N N . ARG A 1 127 ? 10.210 4.702 12.201 1.00 70.38 127 ARG A N 1
ATOM 1051 C CA . ARG A 1 127 ? 11.253 4.351 11.250 1.00 70.38 127 ARG A CA 1
ATOM 1052 C C . ARG A 1 127 ? 12.324 5.421 11.345 1.00 70.38 127 ARG A C 1
ATOM 1054 O O . ARG A 1 127 ? 12.090 6.569 10.959 1.00 70.38 127 ARG A O 1
ATOM 1061 N N . GLU A 1 128 ? 13.494 5.046 11.827 1.00 68.44 128 GLU A N 1
ATOM 1062 C CA . GLU A 1 128 ? 14.674 5.898 11.737 1.00 68.44 128 GLU A CA 1
ATOM 1063 C C . GLU A 1 128 ? 15.231 5.827 10.313 1.00 68.44 128 GLU A C 1
ATOM 1065 O O . GLU A 1 128 ? 15.419 4.739 9.761 1.00 68.44 128 GLU A O 1
ATOM 1070 N N . ALA A 1 129 ? 15.468 6.981 9.686 1.00 61.88 129 ALA A N 1
ATOM 1071 C CA . ALA A 1 129 ? 16.169 7.010 8.412 1.00 61.88 129 ALA A CA 1
ATOM 1072 C C . ALA A 1 129 ? 17.620 6.555 8.632 1.00 61.88 129 ALA A C 1
ATOM 1074 O O . ALA A 1 129 ? 18.414 7.272 9.243 1.00 61.88 129 ALA A O 1
ATOM 1075 N N . GLN A 1 130 ? 17.976 5.374 8.120 1.00 60.44 130 GLN A N 1
ATOM 1076 C CA . GLN A 1 130 ? 19.373 4.957 8.031 1.00 60.44 130 GLN A CA 1
ATOM 1077 C C . GLN A 1 130 ? 20.036 5.740 6.900 1.00 60.44 130 GLN A C 1
ATOM 1079 O O . GLN A 1 130 ? 19.935 5.387 5.729 1.00 60.44 130 GLN A O 1
ATOM 1084 N N . VAL A 1 131 ? 20.679 6.846 7.258 1.00 61.06 131 VAL A N 1
ATOM 1085 C CA . VAL A 1 131 ? 21.556 7.574 6.346 1.00 61.06 131 VAL A CA 1
ATOM 1086 C C . VAL A 1 131 ? 22.940 6.952 6.454 1.00 61.06 131 VAL A C 1
ATOM 1088 O O . VAL A 1 131 ? 23.490 6.857 7.548 1.00 61.06 131 VAL A O 1
ATOM 1091 N N . SER A 1 132 ? 23.487 6.521 5.325 1.00 68.06 132 SER A N 1
ATOM 1092 C CA . SER A 1 132 ? 24.831 5.951 5.219 1.00 68.06 132 SER A CA 1
ATOM 1093 C C . SER A 1 132 ? 25.711 6.830 4.327 1.00 68.06 132 SER A C 1
ATOM 1095 O O . SER A 1 132 ? 25.230 7.759 3.674 1.00 68.06 132 SER A O 1
ATOM 1097 N N . ALA A 1 133 ? 27.006 6.522 4.240 1.00 62.38 133 ALA A N 1
ATOM 1098 C CA . ALA A 1 133 ? 27.907 7.184 3.295 1.00 62.38 133 ALA A CA 1
ATOM 1099 C C . ALA A 1 133 ? 27.447 7.054 1.832 1.00 62.38 133 ALA A C 1
ATOM 1101 O O . ALA A 1 133 ? 27.673 7.953 1.020 1.00 62.38 133 ALA A O 1
ATOM 1102 N N . GLU A 1 134 ? 26.726 5.983 1.497 1.00 63.41 134 GLU A N 1
ATOM 1103 C CA . GLU A 1 134 ? 26.129 5.779 0.173 1.00 63.41 134 GLU A CA 1
ATOM 1104 C C . GLU A 1 134 ? 25.039 6.813 -0.133 1.00 63.41 134 GLU A C 1
ATOM 1106 O O . GLU A 1 134 ? 24.907 7.237 -1.279 1.00 63.41 134 GLU A O 1
ATOM 1111 N N . SER A 1 135 ? 24.342 7.328 0.889 1.00 65.94 135 SER A N 1
ATOM 1112 C CA . SER A 1 135 ? 23.406 8.455 0.741 1.00 65.94 135 SER A CA 1
ATOM 1113 C C . SER A 1 135 ? 24.097 9.750 0.278 1.00 65.94 135 SER A C 1
ATOM 1115 O O . SER A 1 135 ? 23.431 10.667 -0.195 1.00 65.94 135 SER A O 1
ATOM 1117 N N . PHE A 1 136 ? 25.431 9.814 0.369 1.00 68.69 136 PHE A N 1
ATOM 1118 C CA . PHE A 1 136 ? 26.280 10.904 -0.124 1.00 68.69 136 PHE A CA 1
ATOM 1119 C C . PHE A 1 136 ? 27.129 10.491 -1.337 1.00 68.69 136 PHE A C 1
ATOM 1121 O O . PHE A 1 136 ? 28.159 11.112 -1.611 1.00 68.69 136 PHE A O 1
ATOM 1128 N N . GLY A 1 137 ? 26.735 9.433 -2.054 1.00 71.56 137 GLY A N 1
ATOM 1129 C CA . GLY A 1 137 ? 27.484 8.913 -3.201 1.00 71.56 137 GLY A CA 1
ATOM 1130 C C . GLY A 1 137 ? 28.817 8.267 -2.813 1.00 71.56 137 GLY A C 1
ATOM 1131 O O . GLY A 1 137 ? 29.777 8.348 -3.573 1.00 71.56 137 GLY A O 1
ATOM 1132 N N . GLY A 1 138 ? 28.905 7.691 -1.609 1.00 71.19 138 GLY A N 1
ATOM 1133 C CA . GLY A 1 138 ? 30.125 7.080 -1.070 1.00 71.19 138 GLY A CA 1
ATOM 1134 C C . GLY A 1 138 ? 31.118 8.085 -0.475 1.00 71.19 138 GLY A C 1
ATOM 1135 O O . GLY A 1 138 ? 32.239 7.717 -0.131 1.00 71.19 138 GLY A O 1
ATOM 1136 N N . ASN A 1 139 ? 30.737 9.361 -0.348 1.00 76.62 139 ASN A N 1
ATOM 1137 C CA . ASN A 1 139 ? 31.589 10.385 0.249 1.00 76.62 139 ASN A CA 1
ATOM 1138 C C . ASN A 1 139 ? 31.535 10.315 1.784 1.00 76.62 139 ASN A C 1
ATOM 1140 O O . ASN A 1 139 ? 30.733 10.992 2.432 1.00 76.62 139 ASN A O 1
ATOM 1144 N N . GLU A 1 140 ? 32.427 9.503 2.349 1.00 81.19 140 GLU A N 1
ATOM 1145 C CA . GLU A 1 140 ? 32.558 9.286 3.793 1.00 81.19 140 GLU A CA 1
ATOM 1146 C C . GLU A 1 140 ? 32.775 10.599 4.561 1.00 81.19 140 GLU A C 1
ATOM 1148 O O . GLU A 1 140 ? 32.201 10.807 5.623 1.00 81.19 140 GLU A O 1
ATOM 1153 N N . GLN A 1 141 ? 33.537 11.544 4.009 1.00 81.56 141 GLN A N 1
ATOM 1154 C CA . GLN A 1 141 ? 33.823 12.808 4.686 1.00 81.56 141 GLN A CA 1
ATOM 1155 C C . GLN A 1 141 ? 32.563 13.674 4.853 1.00 81.56 141 GLN A C 1
ATOM 1157 O O . GLN A 1 141 ? 32.310 14.185 5.945 1.00 81.56 141 GLN A O 1
ATOM 1162 N N . ARG A 1 142 ? 31.720 13.766 3.816 1.00 78.25 142 ARG A N 1
ATOM 1163 C CA . ARG A 1 142 ? 30.418 14.453 3.894 1.00 78.25 142 ARG A CA 1
ATOM 1164 C C . ARG A 1 142 ? 29.442 13.749 4.827 1.00 78.25 142 ARG A C 1
ATOM 1166 O O . ARG A 1 142 ? 28.696 14.417 5.538 1.00 78.25 142 ARG A O 1
ATOM 1173 N N . TYR A 1 143 ? 29.467 12.419 4.856 1.00 76.88 143 TYR A N 1
ATOM 1174 C CA . TYR A 1 143 ? 28.685 11.648 5.816 1.00 76.88 143 TYR A CA 1
ATOM 1175 C C . TYR A 1 143 ? 29.103 11.949 7.262 1.00 76.88 143 TYR A C 1
ATOM 1177 O O . TYR A 1 143 ? 28.247 12.210 8.104 1.00 76.88 143 TYR A O 1
ATOM 1185 N N . GLN A 1 144 ? 30.406 12.024 7.544 1.00 78.12 144 GLN A N 1
ATOM 1186 C CA . GLN A 1 144 ? 30.924 12.376 8.871 1.00 78.12 144 GLN A CA 1
ATOM 1187 C C . GLN A 1 144 ? 30.600 13.827 9.273 1.00 78.12 144 GLN A C 1
ATOM 1189 O O . GLN A 1 144 ? 30.268 14.095 10.429 1.00 78.12 144 GLN A O 1
ATOM 1194 N N . GLU A 1 145 ? 30.649 14.779 8.340 1.00 83.12 145 GLU A N 1
ATOM 1195 C CA . GLU A 1 145 ? 30.209 16.167 8.566 1.00 83.12 145 GLU A CA 1
ATOM 1196 C C . GLU A 1 145 ? 28.696 16.251 8.836 1.00 83.12 145 GLU A C 1
ATOM 1198 O O . GLU A 1 145 ? 28.238 16.986 9.719 1.00 83.12 145 GLU A O 1
ATOM 1203 N N . TRP A 1 146 ? 27.906 15.441 8.130 1.00 74.19 146 TRP A N 1
ATOM 1204 C CA . TRP A 1 146 ? 26.472 15.309 8.361 1.00 74.19 146 TRP A CA 1
ATOM 1205 C C . TRP A 1 146 ? 26.148 14.649 9.712 1.00 74.19 146 TRP A C 1
ATOM 1207 O O . TRP A 1 146 ? 25.250 15.110 10.419 1.00 74.19 146 TRP A O 1
ATOM 1217 N N . LEU A 1 147 ? 26.895 13.617 10.123 1.00 76.19 147 LEU A N 1
ATOM 1218 C CA . LEU A 1 147 ? 26.764 12.999 11.446 1.00 76.19 147 LEU A CA 1
ATOM 1219 C C . LEU A 1 147 ? 27.054 14.008 12.561 1.00 76.19 147 LEU A C 1
ATOM 1221 O O . LEU A 1 147 ? 26.299 14.082 13.522 1.00 76.19 147 LEU A O 1
ATOM 1225 N N . LYS A 1 148 ? 28.095 14.833 12.418 1.00 79.50 148 LYS A N 1
ATOM 1226 C CA . LYS A 1 148 ? 28.452 15.850 13.422 1.00 79.50 148 LYS A CA 1
ATOM 1227 C C . LYS A 1 148 ? 27.442 16.993 13.530 1.00 79.50 148 LYS A C 1
ATOM 1229 O O . LYS A 1 148 ? 27.276 17.548 14.607 1.00 79.50 148 LYS A O 1
ATOM 1234 N N . SER A 1 149 ? 26.799 17.369 12.425 1.00 74.75 149 SER A N 1
ATOM 1235 C CA . SER A 1 149 ? 25.875 18.515 12.382 1.00 74.75 149 SER A CA 1
ATOM 1236 C C . SER A 1 149 ? 24.452 18.185 12.825 1.00 74.75 149 SER A C 1
ATOM 1238 O O . SER A 1 149 ? 23.696 19.084 13.173 1.00 74.75 149 SER A O 1
ATOM 1240 N N . ASN A 1 150 ? 24.067 16.914 12.780 1.00 66.62 150 ASN A N 1
ATOM 1241 C CA . ASN A 1 150 ? 22.672 16.511 12.924 1.00 66.62 150 ASN A CA 1
ATOM 1242 C C . ASN A 1 150 ? 22.518 15.195 13.732 1.00 66.62 150 ASN A C 1
ATOM 1244 O O . ASN A 1 150 ? 21.415 14.668 13.843 1.00 66.62 150 ASN A O 1
ATOM 1248 N N . GLY A 1 151 ? 23.610 14.631 14.263 1.00 56.16 151 GLY A N 1
ATOM 1249 C CA . GLY A 1 151 ? 23.623 13.473 15.161 1.00 56.16 151 GLY A CA 1
ATOM 1250 C C . GLY A 1 151 ? 23.323 13.857 16.608 1.00 56.16 151 GLY A C 1
ATOM 1251 O O . GLY A 1 151 ? 24.223 13.864 17.442 1.00 56.16 151 GLY A O 1
ATOM 1252 N N . THR A 1 152 ? 22.056 14.163 16.878 1.00 44.25 152 THR A N 1
ATOM 1253 C CA . THR A 1 152 ? 21.410 14.061 18.201 1.00 44.25 152 THR A CA 1
ATOM 1254 C C . THR A 1 152 ? 19.984 13.598 18.000 1.00 44.25 152 THR A C 1
ATOM 1256 O O . THR A 1 152 ? 19.344 14.120 17.058 1.00 44.25 152 THR A O 1
#

Radius of gyration: 19.41 Å; Cα contacts (8 Å, |Δi|>4): 243; chains: 1; bounding box: 54×34×54 Å